Protein AF-A0A1G0YP56-F1 (afdb_monomer_lite)

Foldseek 3Di:
DDDDDDDDDDDDDDDPPPPVPPQPLVQQLLSVVVVLQVLLVLLCLCVCQFVPRHSPWDWDKDWPDDSPRDSDNDAQDKTKIKIATPVGNQKIKIWIWTAHDPPGQIDTPWIWMAHPNDIDTGDGGDPVSSVVSRVVSVVVD

Sequence (141 aa):
MKTLIACMAGIMAISGCAKQPASTPEQNASVMLTADAAIFMAILKDTGGFPEIAATRKGNLQSGMMCDLKPAREYPFNTFFRSVMEDAPDTTYGFIVNKESPLSPWVLSKVWKETNGERTDMALPSADMQAKANAELQRRK

Secondary structure (DSSP, 8-state):
------------------------GGG-HHHHHHHHHHHHHHHHHHTT--TTS-TT--EEEEE-S-----SS--SSEEEEEEEEETTEEEEEEEEEEEESSTTSPPEEEEEEEEETTEEEE-PPPPHHHHHHHHHHHHHT-

Structure (mmCIF, N/CA/C/O backbone):
data_AF-A0A1G0YP56-F1
#
_entry.id   AF-A0A1G0YP56-F1
#
loop_
_atom_site.group_PDB
_atom_site.id
_atom_site.type_symbol
_atom_site.label_atom_id
_atom_site.label_alt_id
_atom_site.label_comp_id
_atom_site.label_asym_id
_atom_site.label_entity_id
_atom_site.label_seq_id
_atom_site.pdbx_PDB_ins_code
_atom_site.Cartn_x
_atom_site.Cartn_y
_atom_site.Cartn_z
_atom_site.occupancy
_atom_site.B_iso_or_equiv
_atom_site.auth_seq_id
_atom_site.auth_comp_id
_atom_site.auth_asym_id
_atom_site.auth_atom_id
_atom_site.pdbx_PDB_model_num
ATOM 1 N N . MET A 1 1 ? -2.257 -66.125 -16.897 1.00 36.00 1 MET A N 1
ATOM 2 C CA . MET A 1 1 ? -1.035 -65.295 -16.898 1.00 36.00 1 MET A CA 1
ATOM 3 C C . MET A 1 1 ? -1.057 -64.457 -18.176 1.00 36.00 1 MET A C 1
ATOM 5 O O . MET A 1 1 ? -1.009 -65.034 -19.247 1.00 36.00 1 MET A O 1
ATOM 9 N N . LYS A 1 2 ? -1.233 -63.134 -18.023 1.00 36.84 2 LYS A N 1
ATOM 10 C CA . LYS A 1 2 ? -1.078 -62.030 -19.001 1.00 36.84 2 LYS A CA 1
ATOM 11 C C . LYS A 1 2 ? -1.839 -62.112 -20.341 1.00 36.84 2 LYS A C 1
ATOM 13 O O . LYS A 1 2 ? -1.265 -62.441 -21.371 1.00 36.84 2 LYS A O 1
ATOM 18 N N . THR A 1 3 ? -3.090 -61.649 -20.335 1.00 35.84 3 THR A N 1
ATOM 19 C CA . THR A 1 3 ? -3.756 -61.128 -21.540 1.00 35.84 3 THR A CA 1
ATOM 20 C C . THR A 1 3 ? -3.352 -59.662 -21.708 1.00 35.84 3 THR A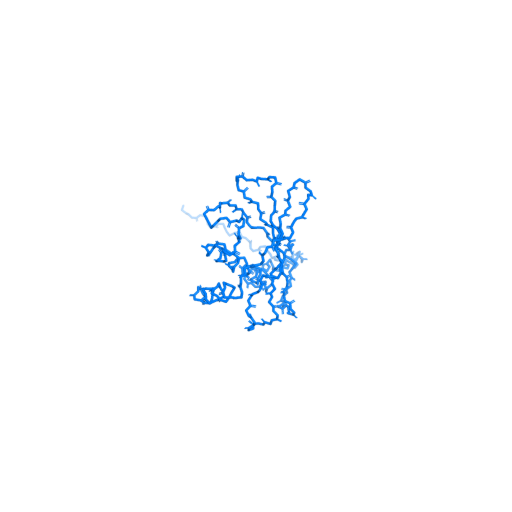 C 1
ATOM 22 O O . THR A 1 3 ? -3.775 -58.803 -20.936 1.00 35.84 3 THR A O 1
ATOM 25 N N . LEU A 1 4 ? -2.477 -59.388 -22.674 1.00 38.00 4 LEU A N 1
ATOM 26 C CA . LEU A 1 4 ? -2.179 -58.044 -23.170 1.00 38.00 4 LEU A CA 1
ATOM 27 C C . LEU A 1 4 ? -3.323 -57.635 -24.102 1.00 38.00 4 LEU A C 1
ATOM 29 O O . LEU A 1 4 ? -3.414 -58.132 -25.221 1.00 38.00 4 LEU A O 1
ATOM 33 N N . ILE A 1 5 ? -4.203 -56.751 -23.634 1.00 49.69 5 ILE A N 1
ATOM 34 C CA . ILE A 1 5 ? -5.141 -56.045 -24.509 1.00 49.69 5 ILE A CA 1
ATOM 35 C C . ILE A 1 5 ? -4.474 -54.729 -24.895 1.00 49.69 5 ILE A C 1
ATOM 37 O O . ILE A 1 5 ? -4.338 -53.809 -24.091 1.00 49.69 5 ILE A O 1
ATOM 41 N N . ALA A 1 6 ? -4.020 -54.689 -26.144 1.00 42.28 6 ALA A N 1
ATOM 42 C CA . ALA A 1 6 ? -3.679 -53.469 -26.842 1.00 42.28 6 ALA A CA 1
ATOM 43 C C . ALA A 1 6 ? -4.960 -52.641 -27.020 1.00 42.28 6 ALA A C 1
ATOM 45 O O . ALA A 1 6 ? -5.838 -53.020 -27.793 1.00 42.28 6 ALA A O 1
ATOM 46 N N . CYS A 1 7 ? -5.072 -51.515 -26.316 1.00 34.09 7 CYS A N 1
ATOM 47 C CA . CYS A 1 7 ? -6.044 -50.490 -26.677 1.00 34.09 7 CYS A CA 1
ATOM 48 C C . CYS A 1 7 ? -5.389 -49.508 -27.645 1.00 34.09 7 CYS A C 1
ATOM 50 O O . CYS A 1 7 ? -4.517 -48.720 -27.288 1.00 34.09 7 CYS A O 1
ATOM 52 N N . MET A 1 8 ? -5.830 -49.662 -28.891 1.00 39.16 8 MET A N 1
ATOM 53 C CA . MET A 1 8 ? -5.767 -48.755 -30.027 1.00 39.16 8 MET A CA 1
ATOM 54 C C . MET A 1 8 ? -5.455 -47.293 -29.693 1.00 39.16 8 MET A C 1
ATOM 56 O O . MET A 1 8 ? -6.176 -46.617 -28.960 1.00 39.16 8 MET A O 1
ATOM 60 N N . ALA A 1 9 ? -4.422 -46.800 -30.372 1.00 39.94 9 ALA A N 1
ATOM 61 C CA . ALA A 1 9 ? -4.235 -45.396 -30.673 1.00 39.94 9 ALA A CA 1
ATOM 62 C C . ALA A 1 9 ? -5.470 -44.861 -31.420 1.00 39.94 9 ALA A C 1
ATOM 64 O O . ALA A 1 9 ? -5.681 -45.155 -32.596 1.00 39.94 9 ALA A O 1
ATOM 65 N N . GLY A 1 10 ? -6.291 -44.084 -30.716 1.00 34.12 10 GLY A N 1
ATOM 66 C CA . GLY A 1 10 ? -7.302 -43.218 -31.308 1.00 34.12 10 GLY A CA 1
ATOM 67 C C . GLY A 1 10 ? -6.653 -41.897 -31.695 1.00 34.12 10 GLY A C 1
ATOM 68 O O . GLY A 1 10 ? -6.253 -41.116 -30.835 1.00 34.12 10 GLY A O 1
ATOM 69 N N . ILE A 1 11 ? -6.499 -41.699 -32.999 1.00 42.28 11 ILE A N 1
ATOM 70 C CA . ILE A 1 11 ? -5.898 -40.528 -33.627 1.00 42.28 11 ILE A CA 1
ATOM 71 C C . ILE A 1 11 ? -6.682 -39.256 -33.285 1.00 42.28 11 ILE A C 1
ATOM 73 O O . ILE A 1 11 ? -7.909 -39.212 -33.328 1.00 42.28 11 ILE A O 1
ATOM 77 N N . MET A 1 12 ? -5.897 -38.224 -32.983 1.00 44.97 12 MET A N 1
ATOM 78 C CA . MET A 1 12 ? -6.237 -36.808 -32.915 1.00 44.97 12 MET A CA 1
ATOM 79 C C . MET A 1 12 ? -7.258 -36.364 -33.970 1.00 44.97 12 MET A C 1
ATOM 81 O O . MET A 1 12 ? -6.997 -36.443 -35.167 1.00 44.97 12 MET A O 1
ATOM 85 N N . ALA A 1 13 ? -8.350 -35.753 -33.513 1.00 34.47 13 ALA A N 1
ATOM 86 C CA . ALA A 1 13 ? -9.138 -34.826 -34.315 1.00 34.47 13 ALA A CA 1
ATOM 87 C C . ALA A 1 13 ? -9.677 -33.691 -33.427 1.00 34.47 13 ALA A C 1
ATOM 89 O O . ALA A 1 13 ? -10.732 -33.790 -32.815 1.00 34.47 13 ALA A O 1
ATOM 90 N N . ILE A 1 14 ? -8.868 -32.635 -33.325 1.00 45.84 14 ILE A N 1
ATOM 91 C CA . ILE A 1 14 ? -9.268 -31.232 -33.485 1.00 45.84 14 ILE A CA 1
ATOM 92 C C . ILE A 1 14 ? -10.602 -30.841 -32.818 1.00 45.84 14 ILE A C 1
ATOM 94 O O . ILE A 1 14 ? -11.650 -30.774 -33.450 1.00 45.84 14 ILE A O 1
ATOM 98 N N . SER A 1 15 ? -10.519 -30.404 -31.567 1.00 37.97 15 SER A N 1
ATOM 99 C CA . SER A 1 15 ? -11.333 -29.285 -31.096 1.00 37.97 15 SER A CA 1
ATOM 100 C C . SER A 1 15 ? -10.363 -28.200 -30.660 1.00 37.97 15 SER A C 1
ATOM 102 O O . SER A 1 15 ? -9.783 -28.261 -29.574 1.00 37.97 15 SER A O 1
ATOM 104 N N . GLY A 1 16 ? -10.132 -27.245 -31.560 1.00 37.03 16 GLY A N 1
ATOM 105 C CA . GLY A 1 16 ? -9.402 -26.018 -31.288 1.00 37.03 16 GLY A CA 1
ATOM 106 C C . GLY A 1 16 ? -10.145 -25.168 -30.264 1.00 37.03 16 GLY A C 1
ATOM 107 O O . GLY A 1 16 ? -10.732 -24.152 -30.601 1.00 37.03 16 GLY A O 1
ATOM 108 N N . CYS A 1 17 ? -10.082 -25.554 -28.996 1.00 35.44 17 CYS A N 1
ATOM 109 C CA . CYS A 1 17 ? -9.913 -24.562 -27.960 1.00 35.44 17 CYS A CA 1
ATOM 110 C C . CYS A 1 17 ? -8.413 -24.307 -27.933 1.00 35.44 17 CYS A C 1
ATOM 112 O O . CYS A 1 17 ? -7.662 -25.087 -27.343 1.00 35.44 17 CYS A O 1
ATOM 114 N N . ALA A 1 18 ? -7.958 -23.214 -28.546 1.00 37.78 18 ALA A N 1
ATOM 115 C CA . ALA A 1 18 ? -6.813 -22.543 -27.964 1.00 37.78 18 ALA A CA 1
ATOM 116 C C . ALA A 1 18 ? -7.255 -22.200 -26.536 1.00 37.78 18 ALA A C 1
ATOM 118 O O . ALA A 1 18 ? -7.901 -21.183 -26.302 1.00 37.78 18 ALA A O 1
ATOM 119 N N . LYS A 1 19 ? -7.008 -23.111 -25.584 1.00 38.47 19 LYS A N 1
ATOM 120 C CA . LYS A 1 19 ? -6.891 -22.735 -24.187 1.00 38.47 19 LYS A CA 1
ATOM 121 C C . LYS A 1 19 ? -5.774 -21.713 -24.229 1.00 38.47 19 LYS A C 1
ATOM 123 O O . LYS A 1 19 ? -4.607 -22.090 -24.313 1.00 38.47 19 LYS A O 1
ATOM 128 N N . GLN A 1 20 ? -6.143 -20.433 -24.280 1.00 43.47 20 GLN A N 1
ATOM 129 C CA . GLN A 1 20 ? -5.271 -19.363 -23.837 1.00 43.47 20 GLN A CA 1
ATOM 130 C C . GLN A 1 20 ? -4.617 -19.928 -22.577 1.00 43.47 20 GLN A C 1
ATOM 132 O O . GLN A 1 20 ? -5.367 -20.370 -21.693 1.00 43.47 20 GLN A O 1
ATOM 137 N N . PRO A 1 21 ? -3.282 -20.101 -22.539 1.00 45.81 21 PRO A N 1
ATOM 138 C CA . PRO A 1 21 ? -2.659 -20.640 -21.349 1.00 45.81 21 PRO A CA 1
ATOM 139 C C . PRO A 1 21 ? -3.179 -19.775 -20.213 1.00 45.81 21 PRO A C 1
ATOM 141 O O . PRO A 1 21 ? -3.151 -18.548 -20.326 1.00 45.81 21 PRO A O 1
ATOM 144 N N . ALA A 1 22 ? -3.769 -20.408 -19.195 1.00 48.16 22 ALA A N 1
ATOM 145 C CA . ALA A 1 22 ? -4.057 -19.720 -17.953 1.00 48.16 22 ALA A CA 1
ATOM 146 C C . ALA A 1 22 ? -2.709 -19.132 -17.545 1.00 48.16 22 ALA A C 1
ATOM 148 O O . ALA A 1 22 ? -1.809 -19.883 -17.174 1.00 48.16 22 ALA A O 1
ATOM 149 N N . SER A 1 23 ? -2.511 -17.839 -17.805 1.00 55.72 23 SER A N 1
ATOM 150 C CA . SER A 1 23 ? -1.226 -17.194 -17.590 1.00 55.72 23 SER A CA 1
ATOM 151 C C . SER A 1 23 ? -0.941 -17.394 -16.119 1.00 55.72 23 SER A C 1
ATOM 153 O O . SER A 1 23 ? -1.762 -16.986 -15.288 1.00 55.72 23 SER A O 1
ATOM 155 N N . THR A 1 24 ? 0.138 -18.100 -15.795 1.00 59.75 24 THR A N 1
ATOM 156 C CA . THR A 1 24 ? 0.439 -18.350 -14.391 1.00 59.75 24 THR A CA 1
ATOM 157 C C . THR A 1 24 ? 0.617 -16.983 -13.714 1.00 59.75 24 THR A C 1
ATOM 159 O O . THR A 1 24 ? 1.094 -16.050 -14.371 1.00 59.75 24 THR A O 1
ATOM 162 N N . PRO A 1 25 ? 0.171 -16.789 -12.460 1.00 62.31 25 PRO A N 1
ATOM 163 C CA . PRO A 1 25 ? 0.230 -15.485 -11.791 1.00 62.31 25 PRO A CA 1
ATOM 164 C C . PRO A 1 25 ? 1.602 -14.800 -11.890 1.00 62.31 25 PRO A C 1
ATOM 166 O O . PRO A 1 25 ? 1.683 -13.584 -12.037 1.00 62.31 25 PRO A O 1
ATOM 169 N N . GLU A 1 26 ? 2.674 -15.590 -11.908 1.00 66.31 26 GLU A N 1
ATOM 170 C CA . GLU A 1 26 ? 4.067 -15.151 -12.004 1.00 66.31 26 GLU A CA 1
ATOM 171 C C . GLU A 1 26 ? 4.426 -14.567 -13.380 1.00 66.31 26 GLU A C 1
ATOM 173 O O . GLU A 1 26 ? 5.333 -13.744 -13.495 1.00 66.31 26 GLU A O 1
ATOM 178 N N . GLN A 1 27 ? 3.708 -14.973 -14.429 1.00 65.62 27 GLN A N 1
ATOM 179 C CA . GLN A 1 27 ? 3.850 -14.453 -15.790 1.00 65.62 27 GLN A CA 1
ATOM 180 C C . GLN A 1 27 ? 3.006 -13.192 -16.018 1.00 65.62 27 GLN A C 1
ATOM 182 O O . GLN A 1 27 ? 3.184 -12.509 -17.027 1.00 65.62 27 GLN A O 1
ATOM 187 N N . ASN A 1 28 ? 2.105 -12.854 -15.088 1.00 75.69 28 ASN A N 1
ATOM 188 C CA . ASN A 1 28 ? 1.310 -11.638 -15.155 1.00 75.69 28 ASN A CA 1
ATOM 189 C C . ASN A 1 28 ? 2.009 -10.502 -14.395 1.00 75.69 28 ASN A C 1
ATOM 191 O O . ASN A 1 28 ? 2.000 -10.408 -13.166 1.00 75.69 28 ASN A O 1
ATOM 195 N N . ALA A 1 29 ? 2.591 -9.601 -15.178 1.00 79.19 29 ALA A N 1
ATOM 196 C CA . ALA A 1 29 ? 3.236 -8.377 -14.734 1.00 79.19 29 ALA A CA 1
ATOM 197 C C . ALA A 1 29 ? 2.419 -7.570 -13.708 1.00 79.19 29 ALA A C 1
ATOM 199 O O . ALA A 1 29 ? 2.980 -7.129 -12.703 1.00 79.19 29 ALA A O 1
ATOM 200 N N . SER A 1 30 ? 1.119 -7.390 -13.951 1.00 81.81 30 SER A N 1
ATOM 201 C CA . SER A 1 30 ? 0.225 -6.635 -13.069 1.00 81.81 30 SER A CA 1
ATOM 202 C C . SER A 1 30 ? -0.012 -7.361 -11.752 1.00 81.81 30 SER A C 1
ATOM 204 O O . SER A 1 30 ? 0.050 -6.735 -10.702 1.00 81.81 30 SER A O 1
ATOM 206 N N . VAL A 1 31 ? -0.208 -8.683 -11.786 1.00 83.12 31 VAL A N 1
ATOM 207 C CA . VAL A 1 31 ? -0.406 -9.490 -10.569 1.00 83.12 31 VAL A CA 1
ATOM 208 C C . VAL A 1 31 ? 0.826 -9.424 -9.670 1.00 83.12 31 VAL A C 1
ATOM 210 O O . VAL A 1 31 ? 0.696 -9.183 -8.471 1.00 83.12 31 VAL A O 1
ATOM 213 N N . MET A 1 32 ? 2.023 -9.548 -10.247 1.00 86.44 32 MET A N 1
ATOM 214 C CA . MET A 1 32 ? 3.275 -9.427 -9.496 1.00 86.44 32 MET A CA 1
ATOM 215 C C . MET A 1 32 ? 3.468 -8.026 -8.898 1.00 86.44 32 MET A C 1
ATOM 217 O O . MET A 1 32 ? 3.892 -7.904 -7.750 1.00 86.44 32 MET A O 1
ATOM 221 N N . LEU A 1 33 ? 3.128 -6.963 -9.638 1.00 89.12 33 LEU A N 1
ATOM 222 C CA . LEU A 1 33 ? 3.197 -5.589 -9.127 1.00 89.12 33 LEU A CA 1
ATOM 223 C C . LEU A 1 33 ? 2.170 -5.330 -8.015 1.00 89.12 33 LEU A C 1
ATOM 225 O O . LEU A 1 33 ? 2.502 -4.696 -7.016 1.00 89.12 33 LEU A O 1
ATOM 229 N N . THR A 1 34 ? 0.951 -5.854 -8.137 1.00 89.75 34 THR A N 1
ATOM 230 C CA . THR A 1 34 ? -0.059 -5.778 -7.075 1.00 89.75 34 THR A CA 1
ATOM 231 C C . THR A 1 34 ? 0.380 -6.557 -5.833 1.00 89.75 34 THR A C 1
ATOM 233 O O . THR A 1 34 ? 0.211 -6.061 -4.721 1.00 89.75 34 THR A O 1
ATOM 236 N N . ALA A 1 35 ? 0.989 -7.737 -5.987 1.00 89.69 35 ALA A N 1
ATOM 237 C CA . ALA A 1 35 ? 1.529 -8.504 -4.864 1.00 89.69 35 ALA A CA 1
ATOM 238 C C . ALA A 1 35 ? 2.663 -7.747 -4.148 1.00 89.69 35 ALA A C 1
ATOM 240 O O . ALA A 1 35 ? 2.639 -7.616 -2.925 1.00 89.69 35 ALA A O 1
ATOM 241 N N . ASP A 1 36 ? 3.603 -7.169 -4.900 1.00 92.88 36 ASP A N 1
ATOM 242 C CA . ASP A 1 36 ? 4.661 -6.307 -4.360 1.00 92.88 36 ASP A CA 1
ATOM 243 C C . ASP A 1 36 ? 4.088 -5.117 -3.571 1.00 92.88 36 ASP A C 1
ATOM 245 O O . ASP A 1 36 ? 4.551 -4.814 -2.468 1.00 92.88 36 ASP A O 1
ATOM 249 N N . ALA A 1 37 ? 3.065 -4.451 -4.116 1.00 94.31 37 ALA A N 1
ATOM 250 C CA . ALA A 1 37 ? 2.399 -3.337 -3.453 1.00 94.31 37 ALA A CA 1
ATOM 251 C C . ALA A 1 37 ? 1.675 -3.780 -2.169 1.00 94.31 37 ALA A C 1
ATOM 253 O O . ALA A 1 37 ? 1.717 -3.072 -1.165 1.00 94.31 37 ALA A O 1
ATOM 254 N N . ALA A 1 38 ? 1.062 -4.967 -2.159 1.00 93.50 38 ALA A N 1
ATOM 255 C CA . ALA A 1 38 ? 0.437 -5.530 -0.965 1.00 93.50 38 ALA A CA 1
ATOM 256 C C . ALA A 1 38 ? 1.469 -5.837 0.136 1.00 93.50 38 ALA A C 1
ATOM 258 O O . ALA A 1 38 ? 1.225 -5.539 1.305 1.00 93.50 38 ALA A O 1
ATOM 259 N N . ILE A 1 39 ? 2.644 -6.367 -0.223 1.00 94.12 39 ILE A N 1
ATOM 260 C CA . ILE A 1 39 ? 3.738 -6.607 0.733 1.00 94.12 39 ILE A CA 1
ATOM 261 C C . ILE A 1 39 ? 4.266 -5.279 1.288 1.00 94.12 39 ILE A C 1
ATOM 263 O O . ILE A 1 39 ? 4.460 -5.156 2.497 1.00 94.12 39 ILE A O 1
ATOM 267 N N . PHE A 1 40 ? 4.449 -4.264 0.438 1.00 95.88 40 PHE A N 1
ATOM 268 C CA . PHE A 1 40 ? 4.800 -2.910 0.877 1.00 95.88 40 PHE A CA 1
ATOM 269 C C . PHE A 1 40 ? 3.796 -2.361 1.905 1.00 95.88 40 PHE A C 1
ATOM 271 O O . PHE A 1 40 ? 4.198 -1.863 2.958 1.00 95.88 40 PHE A O 1
ATOM 278 N N . MET A 1 41 ? 2.496 -2.515 1.643 1.00 94.88 41 MET A N 1
ATOM 279 C CA . MET A 1 41 ? 1.429 -2.106 2.561 1.00 94.88 41 MET A CA 1
ATOM 280 C C . MET A 1 41 ? 1.455 -2.875 3.886 1.00 94.88 41 MET A C 1
ATOM 282 O O . MET A 1 41 ? 1.264 -2.276 4.945 1.00 94.88 41 MET A O 1
ATOM 286 N N . ALA A 1 42 ? 1.727 -4.182 3.850 1.00 91.94 42 ALA A N 1
ATOM 287 C CA . ALA A 1 42 ? 1.866 -4.994 5.056 1.00 91.94 42 ALA A CA 1
ATOM 288 C C . ALA A 1 42 ? 3.037 -4.509 5.929 1.00 91.94 42 ALA A C 1
ATOM 290 O O . ALA A 1 42 ? 2.865 -4.298 7.125 1.00 91.94 42 ALA A O 1
ATOM 291 N N . ILE A 1 43 ? 4.196 -4.225 5.323 1.00 94.50 43 ILE A N 1
ATOM 292 C CA . ILE A 1 43 ? 5.365 -3.682 6.034 1.00 94.50 43 ILE A CA 1
ATOM 293 C C . ILE A 1 43 ? 5.057 -2.303 6.641 1.00 94.50 43 ILE A C 1
ATOM 295 O O . ILE A 1 43 ? 5.425 -2.030 7.787 1.00 94.50 43 ILE A O 1
ATOM 299 N N . LEU A 1 44 ? 4.369 -1.425 5.902 1.00 93.50 44 LEU A N 1
ATOM 300 C CA . LEU A 1 44 ? 3.923 -0.132 6.432 1.00 93.50 44 LEU A CA 1
ATOM 301 C C . LEU A 1 44 ? 3.020 -0.300 7.658 1.00 93.50 44 LEU A C 1
ATOM 303 O O . LEU A 1 44 ? 3.189 0.414 8.644 1.00 93.50 44 LEU A O 1
ATOM 307 N N . LYS A 1 45 ? 2.088 -1.256 7.629 1.00 90.50 45 LYS A N 1
ATOM 308 C CA . LYS A 1 45 ? 1.210 -1.537 8.769 1.00 90.50 45 LYS A CA 1
ATOM 309 C C . LYS A 1 45 ? 1.991 -2.046 9.973 1.00 90.50 45 LYS A C 1
ATOM 311 O O . LYS A 1 45 ? 1.811 -1.521 11.070 1.00 90.50 45 LYS A O 1
ATOM 316 N N . ASP A 1 46 ? 2.870 -3.020 9.770 1.00 88.69 46 ASP A N 1
ATOM 317 C CA . ASP A 1 46 ? 3.652 -3.629 10.849 1.00 88.69 46 ASP A CA 1
ATOM 318 C C . ASP A 1 46 ? 4.578 -2.615 11.539 1.00 88.69 46 ASP A C 1
ATOM 320 O O . ASP A 1 46 ? 4.871 -2.739 12.726 1.00 88.69 46 ASP A O 1
ATOM 324 N N . THR A 1 47 ? 4.995 -1.570 10.819 1.00 84.94 47 THR A N 1
ATOM 325 C CA . THR A 1 47 ? 5.810 -0.470 11.359 1.00 84.94 47 THR A CA 1
ATOM 326 C C . THR A 1 47 ? 4.993 0.689 11.947 1.00 84.94 47 THR A C 1
ATOM 328 O O . THR A 1 47 ? 5.573 1.692 12.359 1.00 84.94 47 THR A O 1
ATOM 331 N N . GLY A 1 48 ? 3.661 0.569 12.022 1.00 80.75 48 GLY A N 1
ATOM 332 C CA . GLY A 1 48 ? 2.784 1.603 12.582 1.00 80.75 48 GLY A CA 1
ATOM 333 C C . GLY A 1 48 ? 2.546 2.795 11.651 1.00 80.75 48 GLY A C 1
ATOM 334 O O . GLY A 1 48 ? 2.230 3.883 12.120 1.00 80.75 48 GLY A O 1
ATOM 335 N N . GLY A 1 49 ? 2.700 2.617 10.336 1.00 80.81 49 GLY A N 1
ATOM 336 C CA . GLY A 1 49 ? 2.529 3.670 9.325 1.00 80.81 49 GLY A CA 1
ATOM 337 C C . GLY A 1 49 ? 1.111 4.215 9.179 1.00 80.81 49 GLY A C 1
ATOM 338 O O . GLY A 1 49 ? 0.921 5.220 8.501 1.00 80.81 49 GLY A O 1
ATOM 339 N N . PHE A 1 50 ? 0.124 3.590 9.821 1.00 84.31 50 PHE A N 1
ATOM 340 C CA . PHE A 1 50 ? -1.280 3.981 9.766 1.00 84.31 50 PHE A CA 1
ATOM 341 C C . PHE A 1 50 ? -1.760 4.416 11.158 1.00 84.31 50 PHE A C 1
ATOM 343 O O . PHE A 1 50 ? -2.025 3.552 11.993 1.00 84.31 50 PHE A O 1
ATOM 350 N N . PRO A 1 51 ? -1.921 5.726 11.425 1.00 71.75 51 PRO A N 1
ATOM 351 C CA . PRO A 1 51 ? -2.246 6.223 12.766 1.00 71.75 51 PRO A CA 1
ATOM 352 C C . PRO A 1 51 ? -3.511 5.614 13.394 1.00 71.75 51 PRO A C 1
ATOM 354 O O . PRO A 1 51 ? -3.553 5.411 14.603 1.00 71.75 51 PRO A O 1
ATOM 357 N N . GLU A 1 52 ? -4.523 5.276 12.588 1.00 81.00 52 GLU A N 1
ATOM 358 C CA . GLU A 1 52 ? -5.781 4.667 13.066 1.00 81.00 52 GLU A CA 1
ATOM 359 C C . GLU A 1 52 ? -5.862 3.144 12.847 1.00 81.00 52 GLU A C 1
ATOM 361 O O . GLU A 1 52 ? -6.886 2.522 13.140 1.00 81.00 52 GLU A O 1
ATOM 366 N N . ILE A 1 53 ? -4.804 2.517 12.324 1.00 86.75 53 ILE A N 1
ATOM 367 C CA . ILE A 1 53 ? -4.730 1.062 12.152 1.00 86.75 53 ILE A CA 1
ATOM 368 C C . ILE A 1 53 ? -3.512 0.571 12.926 1.00 86.75 53 ILE A C 1
ATOM 370 O O . ILE A 1 53 ? -2.393 0.550 12.415 1.00 86.75 53 ILE A O 1
ATOM 374 N N . ALA A 1 54 ? -3.738 0.162 14.174 1.00 86.12 54 ALA A N 1
ATOM 375 C CA . ALA A 1 54 ? -2.679 -0.395 15.004 1.00 86.12 54 ALA A CA 1
ATOM 376 C C . ALA A 1 54 ? -1.980 -1.572 14.298 1.00 86.12 54 ALA A C 1
ATOM 378 O O . ALA A 1 54 ? -2.631 -2.408 13.666 1.00 86.12 54 ALA A O 1
ATOM 379 N N . ALA A 1 55 ? -0.658 -1.677 14.455 1.00 87.25 55 ALA A N 1
ATOM 380 C CA . ALA A 1 55 ? 0.147 -2.725 13.821 1.00 87.25 55 ALA A CA 1
ATOM 381 C C . ALA A 1 55 ? -0.363 -4.142 14.149 1.00 87.25 55 ALA A C 1
ATOM 383 O O . ALA A 1 55 ? -0.417 -5.013 13.281 1.00 87.25 55 ALA A O 1
ATOM 384 N N . THR A 1 56 ? -0.825 -4.346 15.386 1.00 87.88 56 THR A N 1
ATOM 385 C CA . THR A 1 56 ? -1.357 -5.617 15.901 1.00 87.88 56 THR A CA 1
ATOM 386 C C . THR A 1 56 ? -2.775 -5.939 15.432 1.00 87.88 56 THR A C 1
ATOM 388 O O . THR A 1 56 ? -3.234 -7.068 15.613 1.00 87.88 56 THR A O 1
ATOM 391 N N . ARG A 1 57 ? -3.484 -4.974 14.834 1.00 87.75 57 ARG A N 1
ATOM 392 C CA . ARG A 1 57 ? -4.873 -5.147 14.410 1.00 87.75 57 ARG A CA 1
ATOM 393 C C . ARG A 1 57 ? -4.946 -6.124 13.241 1.00 87.75 57 ARG A C 1
ATOM 395 O O . ARG A 1 57 ? -4.168 -6.020 12.288 1.00 87.75 57 ARG A O 1
ATOM 402 N N . LYS A 1 58 ? -5.854 -7.093 13.323 1.00 90.31 58 LYS A N 1
ATOM 403 C CA . LYS A 1 58 ? -6.047 -8.117 12.290 1.00 90.31 58 LYS A CA 1
ATOM 404 C C . LYS A 1 58 ? -7.122 -7.694 11.299 1.00 90.31 58 LYS A C 1
ATOM 406 O O . LYS A 1 58 ? -8.053 -6.969 11.642 1.00 90.31 58 LYS A O 1
ATOM 411 N N . GLY A 1 59 ? -6.979 -8.157 10.067 1.00 88.94 59 GLY A N 1
ATOM 412 C CA . GLY A 1 59 ? -7.880 -7.830 8.978 1.00 88.94 59 GLY A CA 1
ATOM 413 C C . GLY A 1 59 ? -7.388 -8.405 7.661 1.00 88.94 59 GLY A C 1
ATOM 414 O O . GLY A 1 59 ? -6.320 -9.013 7.589 1.00 88.94 59 GLY A O 1
ATOM 415 N N . ASN A 1 60 ? -8.166 -8.168 6.613 1.00 87.06 60 ASN A N 1
ATOM 416 C CA . ASN A 1 60 ? -7.839 -8.595 5.259 1.00 87.06 60 ASN A CA 1
ATOM 417 C C . ASN A 1 60 ? -7.499 -7.391 4.387 1.00 87.06 60 ASN A C 1
ATOM 419 O O . ASN A 1 60 ? -8.099 -6.328 4.542 1.00 87.06 60 ASN A O 1
ATOM 423 N N . LEU A 1 61 ? -6.570 -7.565 3.448 1.00 89.06 61 LEU A N 1
ATOM 424 C CA . LEU A 1 61 ? -6.272 -6.600 2.392 1.00 89.06 61 LEU A CA 1
ATOM 425 C C . LEU A 1 61 ? -6.718 -7.199 1.058 1.00 89.06 61 LEU A C 1
ATOM 427 O O . LEU A 1 61 ? -6.293 -8.290 0.687 1.00 89.06 61 LEU A O 1
ATOM 431 N N . GLN A 1 62 ? -7.585 -6.494 0.349 1.00 88.62 62 GLN A N 1
ATOM 432 C CA . GLN A 1 62 ? -8.145 -6.912 -0.928 1.00 88.62 62 GLN A CA 1
ATOM 433 C C . GLN A 1 62 ? -7.698 -5.929 -2.006 1.00 88.62 62 GLN A C 1
ATOM 435 O O . GLN A 1 62 ? -7.812 -4.715 -1.825 1.00 88.62 62 GLN A O 1
ATOM 440 N N . SER A 1 63 ? -7.192 -6.435 -3.131 1.00 83.38 63 SER A N 1
ATOM 441 C CA . SER A 1 63 ? -7.019 -5.602 -4.323 1.00 83.38 63 SER A CA 1
ATOM 442 C C . SER A 1 63 ? -8.385 -5.377 -4.963 1.00 83.38 63 SER A C 1
ATOM 444 O O . SER A 1 63 ? -9.153 -6.324 -5.121 1.00 83.38 63 SER A O 1
ATOM 446 N N . GLY A 1 64 ? -8.701 -4.130 -5.318 1.00 67.50 64 GLY A N 1
ATOM 447 C CA . GLY A 1 64 ? -9.927 -3.828 -6.062 1.00 67.50 64 GLY A CA 1
ATOM 448 C C . GLY A 1 64 ? -9.785 -3.984 -7.575 1.00 67.50 64 GLY A C 1
ATOM 449 O O . GLY A 1 64 ? -10.741 -3.717 -8.295 1.00 67.50 64 GLY A O 1
ATOM 450 N N . MET A 1 65 ? -8.614 -4.392 -8.072 1.00 62.84 65 MET A N 1
ATOM 451 C CA . MET A 1 65 ? -8.442 -4.712 -9.484 1.00 62.84 65 MET A CA 1
ATOM 452 C C . MET A 1 65 ? -8.862 -6.161 -9.731 1.00 62.84 65 MET A C 1
ATOM 454 O O . MET A 1 65 ? -8.326 -7.084 -9.118 1.00 62.84 65 MET A O 1
ATOM 458 N N . MET A 1 66 ? -9.789 -6.369 -10.670 1.00 56.16 66 MET A N 1
ATOM 459 C CA . MET A 1 66 ? -9.845 -7.651 -11.366 1.00 56.16 66 MET A CA 1
ATOM 460 C C . MET A 1 66 ? -8.513 -7.810 -12.101 1.00 56.16 66 MET A C 1
ATOM 462 O O . MET A 1 66 ? -8.009 -6.843 -12.672 1.00 56.16 66 MET A O 1
ATOM 466 N N . CYS A 1 67 ? -7.896 -8.988 -12.010 1.00 54.78 67 CYS A N 1
ATOM 467 C CA . CYS A 1 67 ? -6.620 -9.285 -12.654 1.00 54.78 67 CYS A CA 1
ATOM 468 C C . CYS A 1 67 ? -6.782 -9.272 -14.181 1.00 54.78 67 CYS A C 1
ATOM 470 O O . CYS A 1 67 ? -6.801 -10.330 -14.810 1.00 54.78 67 CYS A O 1
ATOM 472 N N . ASP A 1 68 ? -6.906 -8.090 -14.783 1.00 56.97 68 ASP A N 1
ATOM 473 C CA . ASP A 1 68 ? -6.853 -7.936 -16.226 1.00 56.97 68 ASP A CA 1
ATOM 474 C C . ASP A 1 68 ? -5.493 -8.466 -16.672 1.00 56.97 68 ASP A C 1
ATOM 476 O O . ASP A 1 68 ? -4.434 -8.023 -16.207 1.00 56.97 68 ASP A O 1
ATOM 480 N N . LEU A 1 69 ? -5.525 -9.493 -17.519 1.00 58.22 69 LEU A N 1
ATOM 481 C CA . LEU A 1 69 ? -4.337 -10.178 -18.003 1.00 58.22 69 LEU A CA 1
ATOM 482 C C . LEU A 1 69 ? -3.556 -9.245 -18.929 1.00 58.22 69 LEU A C 1
ATOM 484 O O . LEU A 1 69 ? -3.705 -9.287 -20.148 1.00 58.22 69 LEU A O 1
ATOM 488 N N . LYS A 1 70 ? -2.722 -8.385 -18.344 1.00 63.47 70 LYS A N 1
ATOM 489 C CA . LYS A 1 70 ? -1.778 -7.553 -19.081 1.00 63.47 70 LYS A CA 1
ATOM 490 C C . LYS A 1 70 ? -0.415 -8.250 -19.117 1.00 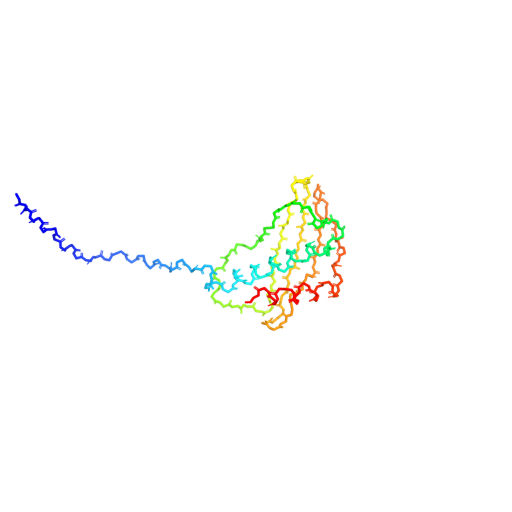63.47 70 LYS A C 1
ATOM 492 O O . LYS A 1 70 ? 0.197 -8.445 -18.065 1.00 63.47 70 LYS A O 1
ATOM 497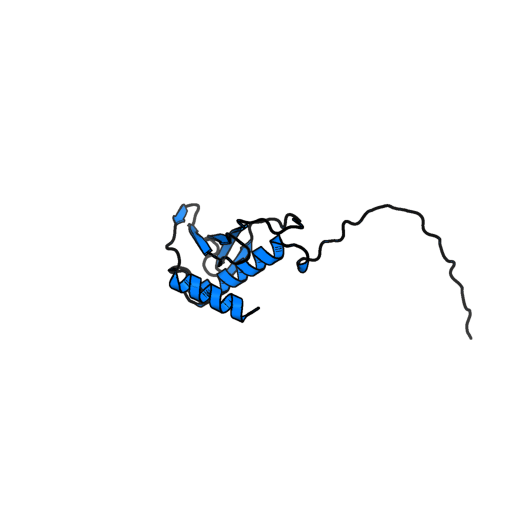 N N . PRO A 1 71 ? 0.085 -8.625 -20.309 1.00 58.25 71 PRO A N 1
ATOM 498 C CA . PRO A 1 71 ? 1.383 -9.283 -20.438 1.00 58.25 71 PRO A CA 1
ATOM 499 C C . PRO A 1 71 ? 2.565 -8.335 -20.174 1.00 58.25 71 PRO A C 1
ATOM 501 O O . PRO A 1 71 ? 3.669 -8.801 -19.907 1.00 58.25 71 PRO A O 1
ATOM 504 N N . ALA A 1 72 ? 2.358 -7.014 -20.225 1.00 65.81 72 ALA A N 1
ATOM 505 C CA . ALA A 1 72 ? 3.402 -6.011 -20.023 1.00 65.81 72 ALA A CA 1
ATOM 506 C C . ALA A 1 72 ? 3.182 -5.196 -18.738 1.00 65.81 72 ALA A C 1
ATOM 508 O O . ALA A 1 72 ? 2.051 -4.868 -18.382 1.00 65.81 72 ALA A O 1
ATOM 509 N N . ARG A 1 73 ? 4.284 -4.842 -18.058 1.00 70.38 73 ARG A N 1
ATOM 510 C CA . ARG A 1 73 ? 4.276 -3.876 -16.947 1.00 70.38 73 ARG A CA 1
ATOM 511 C C . ARG A 1 73 ? 4.080 -2.477 -17.522 1.00 70.38 73 ARG A C 1
ATOM 513 O O . ARG A 1 73 ? 4.976 -1.969 -18.191 1.00 70.38 73 ARG A O 1
ATOM 520 N N . GLU A 1 74 ? 2.940 -1.863 -17.243 1.00 79.06 74 GLU A N 1
ATOM 521 C CA . GLU A 1 74 ? 2.689 -0.462 -17.580 1.00 79.06 74 GLU A CA 1
ATOM 522 C C . GLU A 1 74 ? 3.059 0.430 -16.390 1.00 79.06 74 GLU A C 1
ATOM 524 O O . GLU A 1 74 ? 2.671 0.157 -15.253 1.00 79.06 74 GLU A O 1
ATOM 529 N N . TYR A 1 75 ? 3.832 1.482 -16.666 1.00 86.50 75 TYR A N 1
ATOM 530 C CA . TYR A 1 75 ? 4.208 2.521 -15.711 1.00 86.50 75 TYR A CA 1
ATOM 531 C C . TYR A 1 75 ? 3.702 3.884 -16.221 1.00 86.50 75 TYR A C 1
ATOM 533 O O . TYR A 1 75 ? 3.774 4.113 -17.431 1.00 86.50 75 TYR A O 1
ATOM 541 N N . PRO A 1 76 ? 3.210 4.790 -15.355 1.00 90.69 76 PRO A N 1
ATOM 542 C CA . PRO A 1 76 ? 3.089 4.643 -13.904 1.00 90.69 76 PRO A CA 1
ATOM 543 C C . PRO A 1 76 ? 2.058 3.575 -13.518 1.00 90.69 76 PRO A C 1
ATOM 545 O O . PRO A 1 76 ? 0.953 3.519 -14.058 1.00 90.69 76 PRO A O 1
ATOM 548 N N . PHE A 1 77 ? 2.432 2.718 -12.570 1.00 90.69 77 PHE A N 1
ATOM 549 C CA . PHE A 1 77 ? 1.553 1.678 -12.055 1.00 90.69 77 PHE A CA 1
ATOM 550 C C . PHE A 1 77 ? 0.798 2.214 -10.845 1.00 90.69 77 PHE A C 1
ATOM 552 O O . PHE A 1 77 ? 1.410 2.729 -9.910 1.00 90.69 77 PHE A O 1
ATOM 559 N N . ASN A 1 78 ? -0.524 2.068 -10.853 1.00 89.56 78 ASN A N 1
ATOM 560 C CA . ASN A 1 78 ? -1.404 2.516 -9.782 1.00 89.56 78 ASN A CA 1
ATOM 561 C C . ASN A 1 78 ? -2.326 1.358 -9.406 1.00 89.56 78 ASN A C 1
ATOM 563 O O . ASN A 1 78 ? -2.955 0.765 -10.281 1.00 89.56 78 ASN A O 1
ATOM 567 N N . THR A 1 79 ? -2.426 1.046 -8.116 1.00 90.62 79 THR A N 1
ATOM 568 C CA . THR A 1 79 ? -3.327 0.003 -7.618 1.00 90.62 79 THR A CA 1
ATOM 569 C C . THR A 1 79 ? -4.124 0.502 -6.423 1.00 90.62 79 THR A C 1
ATOM 571 O O . THR A 1 79 ? -3.623 1.238 -5.568 1.00 90.62 79 THR A O 1
ATOM 574 N N . PHE A 1 80 ? -5.381 0.074 -6.367 1.00 91.56 80 PHE A N 1
ATOM 575 C CA . PHE A 1 80 ? -6.274 0.325 -5.250 1.00 91.56 80 PHE A CA 1
ATOM 576 C C . PHE A 1 80 ? -6.339 -0.904 -4.344 1.00 91.56 80 PHE A C 1
ATOM 578 O O . PHE A 1 80 ? -6.531 -2.031 -4.816 1.00 91.56 80 PHE A O 1
ATOM 585 N N . PHE A 1 81 ? -6.229 -0.668 -3.041 1.00 93.06 81 PHE A N 1
ATOM 586 C CA . PHE A 1 81 ? -6.506 -1.672 -2.025 1.00 93.06 81 PHE A CA 1
ATOM 587 C C . PHE A 1 81 ? -7.617 -1.215 -1.097 1.00 93.06 81 PHE A C 1
ATOM 589 O O . PHE A 1 81 ? -7.726 -0.037 -0.759 1.00 93.06 81 PHE A O 1
ATOM 596 N N . ARG A 1 82 ? -8.390 -2.185 -0.623 1.00 92.38 82 ARG A N 1
ATOM 597 C CA . ARG A 1 82 ? -9.368 -2.021 0.443 1.00 92.38 82 ARG A CA 1
ATOM 598 C C . ARG A 1 82 ? -9.029 -2.973 1.574 1.00 92.38 82 ARG A C 1
ATOM 600 O O . ARG A 1 82 ? -8.697 -4.130 1.329 1.00 92.38 82 ARG A O 1
ATOM 607 N N . SER A 1 83 ? -9.133 -2.506 2.806 1.00 92.38 83 SER A N 1
ATOM 608 C CA . SER A 1 83 ? -8.963 -3.339 3.985 1.00 92.38 83 SER A CA 1
ATOM 609 C C . SER A 1 83 ? -10.156 -3.236 4.918 1.00 92.38 83 SER A C 1
ATOM 611 O O . SER A 1 83 ? -10.749 -2.170 5.066 1.00 92.38 83 SER A O 1
ATOM 613 N N . VAL A 1 84 ? -10.499 -4.362 5.534 1.00 91.81 84 VAL A N 1
ATOM 614 C CA . VAL A 1 84 ? -11.527 -4.469 6.573 1.00 91.81 84 VAL A CA 1
ATOM 615 C C . VAL A 1 84 ? -10.887 -5.164 7.762 1.00 91.81 84 VAL A C 1
ATOM 617 O O . VAL A 1 84 ? -10.213 -6.186 7.591 1.00 91.81 84 VAL A O 1
ATOM 620 N N . MET A 1 85 ? -11.055 -4.578 8.942 1.00 91.19 85 MET A N 1
ATOM 621 C CA . MET A 1 85 ? -10.499 -5.097 10.189 1.00 91.19 85 MET A CA 1
ATOM 622 C C . MET A 1 85 ? -11.512 -6.026 10.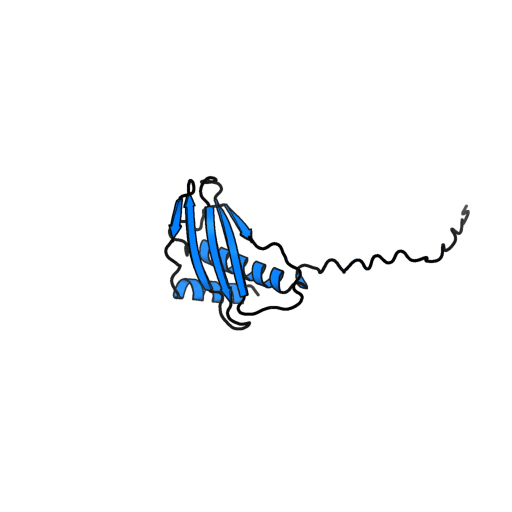860 1.00 91.19 85 MET A C 1
ATOM 624 O O . MET A 1 85 ? -12.714 -5.784 10.788 1.00 91.19 85 MET A O 1
ATOM 628 N N . GLU A 1 86 ? -11.035 -7.085 11.514 1.00 92.62 86 GLU A N 1
ATOM 629 C CA . GLU A 1 86 ? -11.902 -8.115 12.120 1.00 92.62 86 GLU A CA 1
ATOM 630 C C . GLU A 1 86 ? -12.814 -7.558 13.227 1.00 92.62 86 GLU A C 1
ATOM 632 O O . GLU A 1 86 ? -13.939 -8.015 13.402 1.00 92.62 86 GLU A O 1
ATOM 637 N N . ASP A 1 87 ? -12.333 -6.555 13.956 1.00 89.81 87 ASP A N 1
ATOM 638 C CA . ASP A 1 87 ? -12.990 -5.906 15.094 1.00 89.81 87 ASP A CA 1
ATOM 639 C C . ASP A 1 87 ? -13.849 -4.684 14.714 1.00 89.81 87 ASP A C 1
ATOM 641 O O . ASP A 1 87 ? -14.565 -4.166 15.566 1.00 89.81 87 ASP A O 1
ATOM 645 N N . ALA A 1 88 ? -13.800 -4.217 13.460 1.00 89.50 88 ALA A N 1
ATOM 646 C CA . ALA A 1 88 ? -14.697 -3.175 12.941 1.00 89.50 88 ALA A CA 1
ATOM 647 C C . ALA A 1 88 ? -15.107 -3.487 11.491 1.00 89.50 88 ALA A C 1
ATOM 649 O O . ALA A 1 88 ? -14.595 -2.876 10.548 1.00 89.50 88 ALA A O 1
ATOM 650 N N . PRO A 1 89 ? -16.008 -4.464 11.291 1.00 87.25 89 PRO A N 1
ATOM 651 C CA . PRO A 1 89 ? -16.421 -4.901 9.958 1.00 87.25 89 PRO A CA 1
ATOM 652 C C . PRO A 1 89 ? -17.256 -3.858 9.194 1.00 87.25 89 PRO A C 1
ATOM 654 O O . PRO A 1 89 ? -17.396 -3.958 7.977 1.00 87.25 89 PRO A O 1
ATOM 657 N N . ASP A 1 90 ? -17.802 -2.863 9.894 1.00 90.38 90 ASP A N 1
ATOM 658 C CA . ASP A 1 90 ? -18.545 -1.717 9.354 1.00 90.38 90 ASP A CA 1
ATOM 659 C C . ASP A 1 90 ? -17.636 -0.584 8.847 1.00 90.38 90 ASP A C 1
ATOM 661 O O . ASP A 1 90 ? -18.103 0.366 8.215 1.00 90.38 90 ASP A O 1
ATOM 665 N N . THR A 1 91 ? -16.334 -0.687 9.118 1.00 92.38 91 THR A N 1
ATOM 666 C CA . THR A 1 91 ? -15.327 0.299 8.752 1.00 92.38 91 THR A CA 1
ATOM 667 C C . THR A 1 91 ? -14.393 -0.280 7.706 1.00 92.38 91 THR A C 1
ATOM 669 O O . THR A 1 91 ? -13.790 -1.340 7.889 1.00 92.38 91 THR A O 1
ATOM 672 N N . THR A 1 92 ? -14.225 0.441 6.601 1.00 93.25 92 THR A N 1
ATOM 673 C CA . THR A 1 92 ? -13.304 0.041 5.539 1.00 93.25 92 THR A CA 1
ATOM 674 C C . THR A 1 92 ? -12.238 1.092 5.311 1.00 93.25 92 THR A C 1
ATOM 676 O O . THR A 1 92 ? -12.494 2.287 5.390 1.00 93.25 92 THR A O 1
ATOM 679 N N . TYR A 1 93 ? -11.023 0.642 5.035 1.00 93.44 93 TYR A N 1
ATOM 680 C CA . TYR A 1 93 ? -9.884 1.504 4.765 1.00 93.44 93 TYR A CA 1
ATOM 681 C C . TYR A 1 93 ? -9.506 1.371 3.295 1.00 93.44 93 TYR A C 1
ATOM 683 O O . TYR A 1 93 ? -9.271 0.259 2.822 1.00 93.44 93 TYR A O 1
ATOM 691 N N . GLY A 1 94 ? -9.480 2.478 2.563 1.00 93.88 94 GLY A N 1
ATOM 692 C CA . GLY A 1 94 ? -9.081 2.519 1.160 1.00 93.88 94 GLY A CA 1
ATOM 693 C C . GLY A 1 94 ? -7.678 3.090 0.991 1.00 93.88 94 GLY A C 1
ATOM 694 O O . GLY A 1 94 ? -7.288 4.008 1.712 1.00 93.88 94 GLY A O 1
ATOM 695 N N . PHE A 1 95 ? -6.925 2.558 0.029 1.00 94.44 95 PHE A N 1
ATOM 696 C CA . PHE A 1 95 ? -5.532 2.926 -0.220 1.00 94.44 95 PHE A CA 1
ATOM 697 C C . PHE A 1 95 ? -5.247 3.026 -1.716 1.00 94.44 95 PHE A C 1
ATOM 699 O O . PHE A 1 95 ? -5.678 2.165 -2.485 1.00 94.44 95 PHE A O 1
ATOM 706 N N . ILE A 1 96 ? -4.466 4.027 -2.122 1.00 94.38 96 ILE A N 1
ATOM 707 C CA . ILE A 1 96 ? -3.911 4.130 -3.479 1.00 94.38 96 ILE A CA 1
ATOM 708 C C . ILE A 1 96 ? -2.393 4.049 -3.391 1.00 94.38 96 ILE A C 1
ATOM 710 O O . ILE A 1 96 ? -1.759 4.882 -2.741 1.00 94.38 96 ILE A O 1
ATOM 714 N N . VAL A 1 97 ? -1.826 3.036 -4.042 1.00 95.06 97 VAL A N 1
ATOM 715 C CA . VAL A 1 97 ? -0.392 2.744 -4.018 1.00 95.06 97 VAL A CA 1
ATOM 716 C C . VAL A 1 97 ? 0.160 2.817 -5.433 1.00 95.06 97 VAL A C 1
ATOM 718 O O . VAL A 1 97 ? -0.374 2.190 -6.351 1.00 95.06 97 VAL A O 1
ATOM 721 N N . ASN A 1 98 ? 1.244 3.572 -5.589 1.00 95.44 98 ASN A N 1
ATOM 722 C CA . ASN A 1 98 ? 1.786 3.956 -6.882 1.00 95.44 98 ASN A CA 1
ATOM 723 C C . ASN A 1 98 ? 3.249 3.537 -7.022 1.00 95.44 98 ASN A C 1
ATOM 725 O O . ASN A 1 98 ? 4.001 3.503 -6.043 1.00 95.44 98 ASN A O 1
ATOM 729 N N . LYS A 1 99 ? 3.662 3.284 -8.263 1.00 95.25 99 LYS A N 1
ATOM 730 C CA . LYS A 1 99 ? 5.058 3.107 -8.658 1.00 95.25 99 LYS A CA 1
ATOM 731 C C . LYS A 1 99 ? 5.281 3.777 -10.007 1.00 95.25 99 LYS A C 1
ATOM 733 O O . LYS A 1 99 ? 4.746 3.334 -11.017 1.00 95.25 99 LYS A O 1
ATOM 738 N N . GLU A 1 100 ? 6.078 4.839 -10.016 1.00 95.50 100 GLU A N 1
ATOM 739 C CA . GLU A 1 100 ? 6.276 5.682 -11.207 1.00 95.50 100 GLU A CA 1
ATOM 740 C C . GLU A 1 100 ? 7.075 4.991 -12.317 1.00 95.50 100 GLU A C 1
ATOM 742 O O . GLU A 1 100 ? 6.833 5.209 -13.497 1.00 95.50 100 GLU A O 1
ATOM 747 N N . SER A 1 101 ? 8.037 4.144 -11.951 1.00 94.31 101 SER A N 1
ATOM 748 C CA . SER A 1 101 ? 8.911 3.437 -12.888 1.00 94.31 101 SER A CA 1
ATOM 749 C C . SER A 1 101 ? 9.431 2.134 -12.262 1.00 94.31 101 SER A C 1
ATOM 751 O O . SER A 1 101 ? 9.301 1.951 -11.046 1.00 94.31 101 SER A O 1
ATOM 753 N N . PRO A 1 102 ? 10.086 1.238 -13.028 1.00 90.69 102 PRO A N 1
ATOM 754 C CA . PRO A 1 102 ? 10.666 0.011 -12.479 1.00 90.69 102 PRO A CA 1
ATOM 755 C C . PRO A 1 102 ? 11.599 0.235 -11.280 1.00 90.69 102 PRO A C 1
ATOM 757 O O . PRO A 1 102 ? 11.593 -0.567 -10.345 1.00 90.69 102 PRO A O 1
ATOM 760 N N . LEU A 1 103 ? 12.367 1.329 -11.295 1.00 91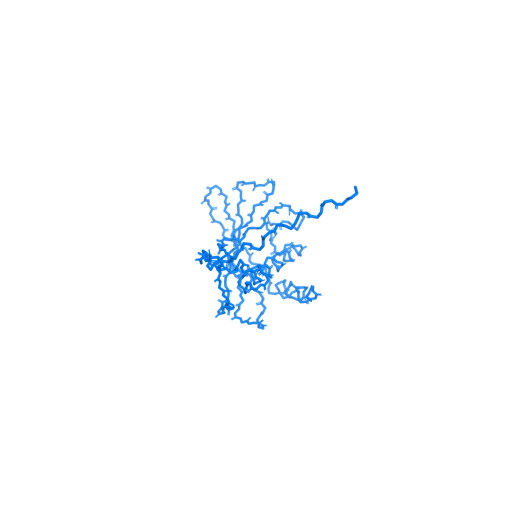.44 103 LEU A N 1
ATOM 761 C CA . LEU A 1 103 ? 13.368 1.652 -10.274 1.00 91.44 103 LEU A CA 1
ATOM 762 C C . LEU A 1 103 ? 12.843 2.603 -9.188 1.00 91.44 103 LEU A C 1
ATOM 764 O O . LEU A 1 103 ? 13.508 2.796 -8.174 1.00 91.44 103 LEU A O 1
ATOM 768 N N . SER A 1 104 ? 11.654 3.183 -9.368 1.00 95.56 104 SER A N 1
ATOM 769 C CA . SER A 1 104 ? 11.062 4.083 -8.375 1.00 95.56 104 SER A CA 1
ATOM 770 C C . SER A 1 104 ? 10.605 3.313 -7.128 1.00 95.56 104 SER A C 1
ATOM 772 O O . SER A 1 104 ? 10.134 2.173 -7.251 1.00 95.56 104 SER A O 1
ATOM 774 N N . PRO A 1 105 ? 10.688 3.907 -5.924 1.00 96.88 105 PRO A N 1
ATOM 775 C CA . PRO A 1 105 ? 10.085 3.324 -4.730 1.00 96.88 105 PRO A CA 1
ATOM 776 C C . PRO A 1 105 ? 8.558 3.241 -4.873 1.00 96.88 105 PRO A C 1
ATOM 778 O O . PRO A 1 105 ? 7.949 3.983 -5.646 1.00 96.88 105 PRO A O 1
ATOM 781 N N . TRP A 1 106 ? 7.941 2.332 -4.121 1.00 97.38 106 TRP A N 1
ATOM 782 C CA . TRP A 1 106 ? 6.498 2.334 -3.908 1.00 97.38 106 TRP A CA 1
ATOM 783 C C . TRP A 1 106 ? 6.098 3.516 -3.030 1.00 97.38 106 TRP A C 1
ATOM 785 O O . TRP A 1 106 ? 6.783 3.822 -2.052 1.00 97.38 106 TRP A O 1
ATOM 795 N N . VAL A 1 107 ? 4.980 4.154 -3.363 1.00 97.06 107 VAL A N 1
ATOM 796 C CA . VAL A 1 107 ? 4.446 5.298 -2.621 1.00 97.06 107 VAL A CA 1
ATOM 797 C C . VAL A 1 107 ? 2.975 5.058 -2.322 1.00 97.06 107 VAL A C 1
ATOM 799 O O . VAL A 1 107 ? 2.181 4.829 -3.233 1.00 97.06 107 VAL A O 1
ATOM 802 N N . LEU A 1 108 ? 2.598 5.143 -1.050 1.00 96.31 108 LEU A N 1
ATOM 803 C CA . LEU A 1 108 ? 1.203 5.280 -0.654 1.00 96.31 108 LEU A CA 1
ATOM 804 C C . LEU A 1 108 ? 0.816 6.752 -0.822 1.00 96.31 108 LEU A C 1
ATOM 806 O O . LEU A 1 108 ? 1.308 7.615 -0.095 1.00 96.31 108 LEU A O 1
ATOM 810 N N . SER A 1 109 ? -0.046 7.038 -1.795 1.00 95.38 109 SER A N 1
ATOM 811 C CA . SER A 1 109 ? -0.402 8.410 -2.170 1.00 95.38 109 SER A CA 1
ATOM 812 C C . SER A 1 109 ? -1.728 8.876 -1.581 1.00 95.38 109 SER A C 1
ATOM 814 O O . SER A 1 109 ? -1.935 10.079 -1.432 1.00 95.38 109 SER A O 1
ATOM 816 N N . LYS A 1 110 ? -2.630 7.948 -1.236 1.00 95.19 110 LYS A N 1
ATOM 817 C CA . LYS A 1 110 ? -3.905 8.247 -0.567 1.00 95.19 110 LYS A CA 1
ATOM 818 C C . LYS A 1 110 ? -4.281 7.144 0.408 1.00 95.19 110 LYS A C 1
ATOM 820 O O . LYS A 1 110 ? -4.140 5.966 0.083 1.00 95.19 110 LYS A O 1
ATOM 825 N N . VAL A 1 111 ? -4.827 7.541 1.553 1.00 94.94 1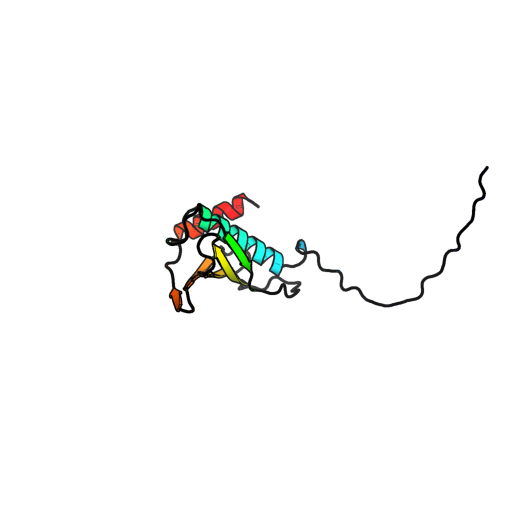11 VAL A N 1
ATOM 826 C CA . VAL A 1 111 ? -5.487 6.659 2.517 1.00 94.94 111 VAL A CA 1
ATOM 827 C C . VAL A 1 111 ? -6.742 7.336 3.051 1.00 94.94 111 VAL A C 1
ATOM 829 O O . VAL A 1 111 ? -6.732 8.535 3.321 1.00 94.94 111 VAL A O 1
ATOM 832 N N . TRP A 1 112 ? -7.829 6.582 3.169 1.00 94.81 112 TRP A N 1
ATOM 833 C CA . TRP A 1 112 ? -9.068 7.055 3.778 1.00 94.81 112 TRP A CA 1
ATOM 834 C C . TRP A 1 112 ? -9.745 5.944 4.566 1.00 94.81 112 TRP A C 1
ATOM 836 O O . TRP A 1 112 ? -9.560 4.759 4.285 1.00 94.81 112 TRP A O 1
ATOM 846 N N . LYS A 1 113 ? -10.561 6.354 5.528 1.00 95.25 113 LYS A N 1
ATOM 847 C CA . LYS A 1 113 ? -11.494 5.511 6.264 1.00 95.25 113 LYS A CA 1
ATOM 848 C C . LYS A 1 113 ? -12.901 5.786 5.757 1.00 95.25 113 LYS A C 1
ATOM 850 O O . LYS A 1 113 ? -13.248 6.934 5.502 1.00 95.25 113 LYS A O 1
ATOM 855 N N . GLU A 1 114 ? -13.700 4.746 5.619 1.00 94.88 114 GLU A N 1
ATOM 856 C CA . GLU A 1 114 ? -15.125 4.830 5.339 1.00 94.88 114 GLU A CA 1
ATOM 857 C C . GLU A 1 114 ? -15.885 4.080 6.430 1.00 94.88 114 GLU A C 1
ATOM 859 O O . GLU A 1 114 ? -15.666 2.882 6.617 1.00 94.88 114 GLU A O 1
ATOM 864 N N . THR A 1 115 ? -16.765 4.779 7.140 1.00 93.69 115 THR A N 1
ATOM 865 C CA . THR A 1 115 ? -17.612 4.220 8.200 1.00 93.69 115 THR A CA 1
ATOM 866 C C . THR A 1 115 ? -19.029 4.731 7.976 1.00 93.69 115 THR A C 1
ATOM 868 O O . THR A 1 115 ? -19.235 5.933 7.842 1.00 93.69 115 THR A O 1
ATOM 871 N N . ASN A 1 116 ? -20.018 3.835 7.906 1.00 89.19 116 ASN A N 1
ATOM 872 C CA . ASN A 1 116 ? -21.428 4.197 7.675 1.00 89.19 116 ASN A CA 1
ATOM 873 C C . ASN A 1 116 ? -21.666 5.079 6.428 1.00 89.19 116 ASN A C 1
ATOM 875 O O . ASN A 1 116 ? -22.561 5.921 6.413 1.00 89.19 116 ASN A O 1
ATOM 879 N N . GLY A 1 117 ? -20.860 4.890 5.378 1.00 86.75 117 GLY A N 1
ATOM 880 C CA . GLY A 1 117 ? -20.935 5.669 4.136 1.00 86.75 117 GLY A CA 1
ATOM 881 C C . GLY A 1 117 ? -20.282 7.054 4.203 1.00 86.75 117 GLY A C 1
ATOM 882 O O . GLY A 1 117 ? -20.237 7.746 3.187 1.00 86.75 117 GLY A O 1
ATOM 883 N N . GLU A 1 118 ? -19.744 7.458 5.355 1.00 94.06 118 GLU A N 1
ATOM 884 C CA . GLU A 1 118 ? -18.952 8.677 5.488 1.00 94.06 118 GLU A CA 1
ATOM 885 C C . GLU A 1 118 ? -17.473 8.372 5.258 1.00 94.06 118 GLU A C 1
ATOM 887 O O . GLU A 1 118 ? -16.903 7.482 5.891 1.00 94.06 118 GLU A O 1
ATOM 892 N N . ARG A 1 119 ? -16.845 9.137 4.360 1.00 95.69 119 ARG A N 1
ATOM 893 C CA . ARG A 1 119 ? -15.426 9.019 4.031 1.00 95.69 119 ARG A CA 1
ATOM 894 C C . ARG A 1 119 ? -14.613 10.120 4.706 1.00 95.69 119 ARG A C 1
ATOM 896 O O . ARG A 1 119 ? -14.860 11.301 4.487 1.00 95.69 119 ARG A O 1
ATOM 903 N N . THR A 1 120 ? -13.565 9.723 5.417 1.00 95.44 120 THR A N 1
ATOM 904 C CA . THR A 1 120 ? -12.576 10.610 6.036 1.00 95.44 120 THR A CA 1
ATOM 905 C C . THR A 1 120 ? -11.192 10.303 5.475 1.00 95.44 120 THR A C 1
ATOM 907 O O . THR A 1 120 ? -10.695 9.185 5.620 1.00 95.44 120 THR A O 1
ATOM 910 N N . ASP A 1 121 ? -10.553 11.282 4.835 1.00 94.94 121 ASP A N 1
ATOM 911 C CA . ASP A 1 121 ? -9.157 11.134 4.420 1.00 94.94 121 ASP A CA 1
ATOM 912 C C . ASP A 1 121 ? -8.245 11.110 5.657 1.00 94.94 121 ASP A C 1
ATOM 914 O O . ASP A 1 121 ? -8.435 11.854 6.620 1.00 94.94 121 ASP A O 1
ATOM 918 N N . MET A 1 122 ? -7.255 10.227 5.630 1.00 92.94 122 MET A N 1
ATOM 919 C CA . MET A 1 122 ? -6.348 9.980 6.743 1.00 92.94 122 MET A CA 1
ATOM 920 C C . MET A 1 122 ? -4.958 10.542 6.443 1.00 92.94 122 MET A C 1
ATOM 922 O O . MET A 1 122 ? -4.556 10.692 5.287 1.00 92.94 122 MET A O 1
ATOM 926 N N . ALA A 1 123 ? -4.188 10.809 7.498 1.00 92.31 123 ALA A N 1
ATOM 927 C CA . ALA A 1 123 ? -2.793 11.198 7.346 1.00 92.31 123 ALA A CA 1
ATOM 928 C C . ALA A 1 123 ? -1.985 10.076 6.674 1.00 92.31 123 ALA A C 1
ATOM 930 O O . ALA A 1 123 ? -2.087 8.902 7.041 1.00 92.31 123 ALA A O 1
ATOM 931 N N . LEU A 1 124 ? -1.157 10.456 5.701 1.00 93.50 124 LEU A N 1
ATOM 932 C CA . LEU A 1 124 ? -0.215 9.539 5.072 1.00 93.50 124 LEU A CA 1
ATOM 933 C C . LEU A 1 124 ? 0.954 9.227 6.024 1.00 93.50 124 LEU A C 1
ATOM 935 O O . LEU A 1 124 ? 1.367 10.105 6.789 1.00 93.50 124 LEU A O 1
ATOM 939 N N . PRO A 1 125 ? 1.551 8.024 5.936 1.00 92.94 125 PRO A N 1
ATOM 940 C CA . PRO A 1 125 ? 2.832 7.753 6.570 1.00 92.94 125 PRO A CA 1
ATOM 941 C C . PRO A 1 125 ? 3.891 8.739 6.065 1.00 92.94 125 PRO A C 1
ATOM 943 O O . PRO A 1 125 ? 3.909 9.100 4.881 1.00 92.94 125 PRO A O 1
ATOM 946 N N . SER A 1 126 ? 4.809 9.135 6.949 1.00 93.06 126 SER A N 1
ATOM 947 C CA . SER A 1 126 ? 5.891 10.055 6.591 1.00 93.06 126 SER A CA 1
ATOM 948 C C . SER A 1 126 ? 6.791 9.480 5.492 1.00 93.06 126 SER A C 1
ATOM 950 O O . SER A 1 126 ? 6.877 8.261 5.304 1.00 93.06 126 SER A O 1
ATOM 952 N N . ALA A 1 127 ? 7.510 10.359 4.789 1.00 93.81 127 ALA A N 1
ATOM 953 C CA . ALA A 1 127 ? 8.464 9.952 3.758 1.00 93.81 127 ALA A CA 1
ATOM 954 C C . ALA A 1 127 ? 9.495 8.939 4.292 1.00 93.81 127 ALA A C 1
ATOM 956 O O . ALA A 1 127 ? 9.762 7.936 3.633 1.00 93.81 127 ALA A O 1
ATOM 957 N N . ASP A 1 128 ? 9.990 9.134 5.518 1.00 94.50 128 ASP A N 1
ATOM 958 C CA . ASP A 1 128 ? 10.936 8.218 6.164 1.00 94.50 128 ASP A CA 1
ATOM 959 C C . ASP A 1 128 ? 10.338 6.831 6.423 1.00 94.50 128 ASP A C 1
ATOM 961 O O . ASP A 1 128 ? 11.023 5.820 6.264 1.00 94.50 128 ASP A O 1
ATOM 965 N N . MET A 1 129 ? 9.060 6.750 6.809 1.00 94.38 129 MET A N 1
ATOM 966 C CA . MET A 1 129 ? 8.385 5.462 7.003 1.00 94.38 129 MET A CA 1
ATOM 967 C C . MET A 1 129 ? 8.198 4.731 5.675 1.00 94.38 129 MET A C 1
ATOM 969 O O . MET A 1 129 ? 8.483 3.537 5.585 1.00 94.38 129 MET A O 1
ATOM 973 N N . GLN A 1 130 ? 7.794 5.451 4.625 1.00 95.69 130 GLN A N 1
ATOM 974 C CA . GLN A 1 130 ? 7.676 4.880 3.284 1.00 95.69 130 GLN A CA 1
ATOM 975 C C . GLN A 1 130 ? 9.042 4.436 2.735 1.00 95.69 130 GLN A C 1
ATOM 977 O O . GLN A 1 130 ? 9.144 3.365 2.134 1.00 95.69 130 GLN A O 1
ATOM 982 N N . ALA A 1 131 ? 10.114 5.190 2.997 1.00 95.69 131 ALA A N 1
ATOM 983 C CA . ALA A 1 131 ? 11.476 4.816 2.624 1.00 95.69 131 ALA A CA 1
ATOM 984 C C . ALA A 1 131 ? 11.952 3.550 3.358 1.00 95.69 131 ALA A C 1
ATOM 986 O O . ALA A 1 131 ? 12.469 2.630 2.722 1.00 95.69 131 ALA A O 1
ATOM 987 N N . LYS A 1 132 ? 11.715 3.452 4.674 1.00 95.25 132 LYS A N 1
ATOM 988 C CA . LYS A 1 132 ? 12.030 2.251 5.468 1.00 95.25 132 LYS A CA 1
ATOM 989 C C . LYS A 1 132 ? 11.269 1.021 4.974 1.00 95.25 132 LYS A C 1
ATOM 991 O O . LYS A 1 132 ? 11.868 -0.042 4.836 1.00 95.25 132 LYS A O 1
ATOM 996 N N . ALA A 1 133 ? 9.983 1.166 4.656 1.00 96.25 133 ALA A N 1
ATOM 997 C CA . ALA A 1 133 ? 9.184 0.070 4.116 1.00 96.25 133 ALA A CA 1
ATOM 998 C C . ALA A 1 133 ? 9.693 -0.403 2.744 1.00 96.25 133 ALA A C 1
ATOM 1000 O O . ALA A 1 133 ? 9.760 -1.604 2.491 1.00 96.25 133 ALA A O 1
ATOM 1001 N N . ASN A 1 134 ? 10.122 0.520 1.877 1.00 97.12 134 ASN A N 1
ATOM 1002 C CA . ASN A 1 134 ? 10.762 0.169 0.609 1.00 97.12 134 ASN A CA 1
ATOM 1003 C C . ASN A 1 134 ? 12.099 -0.554 0.808 1.00 97.12 134 ASN A C 1
ATOM 1005 O O . ASN A 1 134 ? 12.350 -1.547 0.130 1.00 97.12 134 ASN A O 1
ATOM 1009 N N . ALA A 1 135 ? 12.943 -0.090 1.733 1.00 96.31 135 ALA A N 1
ATOM 1010 C CA . ALA A 1 135 ? 14.213 -0.749 2.038 1.00 96.31 135 ALA A CA 1
ATOM 1011 C C . ALA A 1 135 ? 13.997 -2.186 2.546 1.00 96.31 135 ALA A C 1
ATOM 1013 O O . ALA A 1 135 ? 14.664 -3.114 2.092 1.00 96.31 135 ALA A O 1
ATOM 1014 N N . GLU A 1 136 ? 13.015 -2.385 3.428 1.00 96.19 136 GLU A N 1
ATOM 1015 C CA . GLU A 1 136 ? 12.650 -3.711 3.929 1.00 96.19 136 GLU A CA 1
ATOM 1016 C C . GLU A 1 136 ? 12.059 -4.606 2.832 1.00 96.19 136 GLU A C 1
ATOM 1018 O O . GLU A 1 136 ? 12.386 -5.789 2.772 1.00 96.19 136 GLU A O 1
ATOM 1023 N N . LEU A 1 137 ? 11.243 -4.059 1.924 1.00 95.38 137 LEU A N 1
ATOM 1024 C CA . LEU A 1 137 ? 10.743 -4.805 0.768 1.00 95.38 137 LEU A CA 1
ATOM 1025 C C . LEU A 1 137 ? 11.895 -5.317 -0.107 1.00 95.38 137 LEU A C 1
ATOM 1027 O O . LEU A 1 137 ? 11.866 -6.471 -0.521 1.00 95.38 137 LEU A O 1
ATOM 1031 N N . GLN A 1 138 ? 12.910 -4.486 -0.372 1.00 93.19 138 GLN A N 1
ATOM 1032 C CA . GLN A 1 138 ? 14.079 -4.901 -1.158 1.00 93.19 138 GLN A CA 1
ATOM 1033 C C . GLN A 1 138 ? 14.892 -5.990 -0.454 1.00 93.19 138 GLN A C 1
ATOM 1035 O O . GLN A 1 138 ? 15.383 -6.893 -1.116 1.00 93.19 138 GLN A O 1
ATOM 1040 N N . ARG A 1 139 ? 14.995 -5.956 0.881 1.00 92.94 139 ARG A N 1
ATOM 1041 C CA . ARG A 1 139 ? 15.692 -6.990 1.665 1.00 92.94 139 ARG A CA 1
ATOM 1042 C C . ARG A 1 139 ? 15.004 -8.363 1.608 1.00 92.94 139 ARG A C 1
ATOM 1044 O O . ARG A 1 139 ? 15.651 -9.372 1.868 1.00 92.94 139 ARG A O 1
ATOM 1051 N N . ARG A 1 140 ? 13.694 -8.404 1.336 1.00 86.81 140 ARG A N 1
ATOM 1052 C CA . ARG A 1 140 ? 12.890 -9.640 1.263 1.00 86.81 140 ARG A CA 1
ATOM 1053 C C . ARG A 1 140 ? 12.862 -10.282 -0.130 1.00 86.81 140 ARG A C 1
ATOM 1055 O O . ARG A 1 140 ? 12.276 -11.355 -0.259 1.00 86.81 140 ARG A O 1
ATOM 1062 N N . LYS A 1 141 ? 13.428 -9.621 -1.141 1.00 82.00 141 LYS A N 1
ATOM 1063 C CA . LYS A 1 141 ? 13.531 -10.113 -2.521 1.00 82.00 141 LYS A CA 1
ATOM 1064 C C . LYS A 1 141 ? 14.870 -10.794 -2.756 1.00 82.00 141 LYS A C 1
ATOM 1066 O O . LYS A 1 141 ? 14.868 -11.763 -3.543 1.00 82.00 141 LYS A O 1
#

Radius of gyration: 22.46 Å; chains: 1; bounding box: 37×76×50 Å

pLDDT: mean 79.93, std 20.03, range [34.09, 97.38]